Protein AF-A0A368F7Y5-F1 (afdb_monomer)

Solvent-accessible surface area (backbone atoms only — not comparable to full-atom values): 8478 Å² total; per-residue (Å²): 116,70,68,64,54,54,52,52,53,52,53,52,52,52,52,52,51,51,53,52,54,60,66,62,73,67,70,71,76,74,84,73,86,74,86,71,85,78,76,78,81,76,70,94,50,90,36,66,30,80,55,96,95,39,79,41,80,35,43,47,54,40,89,95,42,67,88,46,66,52,78,61,55,68,62,89,49,50,68,59,31,50,78,67,66,59,75,53,78,87,76,68,79,59,77,89,83,48,84,77,73,85,78,83,88,82,84,86,67,55,82,95,39,44,68,62,45,50,51,51,51,57,55,55,66,71,77,111

Mean predicted aligned error: 17.74 Å

Foldseek 3Di:
DVVVVVVVVVVVVVVVVVVVVVVVVPPPDDPDPPPDDDDPPDDPPQQWAADPNDTAGQWDADPVGRVDTDDGDDSVCVVVCVVVVNRDPPPPDDPVPDDDDDDDDDDDDDPVCVVVVVVVVVVVVVVD

Organism: Ancylostoma caninum (NCBI:txid29170)

Sequence (128 aa):
MFTRMSQLMLIICGVLVIFYTFTSNTKIPPPSETALRDEPKGNDDECLCRYNNVSYDFCYHLPQNRSIKGRRFNCRYAPYLESLDLLQSKQLIDLSYQDLPIPAFVTAMSENHFYEGLTLVRYAMRKF

Secondary structure (DSSP, 8-state):
-HHHHHHHHHHHHHHHHHHHHHHHTT------TT--S------S-TTEEEETTEEEE-SPEETTEEEEE-PPPPGGGHHHHHHTT-SSGGG---TTTSPPPPP-------GGGHHHHHHHHHHHHT--

Radius of gyration: 26.78 Å; Cα contacts (8 Å, |Δi|>4): 55; chains: 1; bounding box: 57×44×70 Å

pLDDT: mean 77.31, std 15.38, range [41.25, 96.25]

InterPro domains:
  IPR012444 Protein of unknown function DUF1647 [PF07801] (47-121)

Structure (mmCIF, N/CA/C/O backbone):
data_AF-A0A368F7Y5-F1
#
_entry.id   AF-A0A368F7Y5-F1
#
loop_
_atom_site.group_PDB
_atom_site.id
_atom_site.type_symbol
_atom_site.label_atom_id
_atom_site.label_alt_id
_atom_site.label_comp_id
_atom_site.label_asym_id
_atom_site.label_entity_id
_atom_site.label_seq_id
_atom_site.pdbx_PDB_ins_code
_atom_site.Cartn_x
_atom_site.Cartn_y
_atom_site.Cartn_z
_atom_site.occupancy
_atom_site.B_iso_or_equiv
_atom_site.auth_seq_id
_atom_site.auth_comp_id
_atom_site.auth_asym_id
_atom_site.auth_atom_id
_atom_site.pdbx_PDB_model_num
ATOM 1 N N . MET A 1 1 ? 40.876 -11.607 -52.158 1.00 54.62 1 MET A N 1
ATOM 2 C CA . MET A 1 1 ? 41.085 -10.341 -51.410 1.00 54.62 1 MET A CA 1
ATOM 3 C C . MET A 1 1 ? 39.772 -9.585 -51.175 1.00 54.62 1 MET A C 1
ATOM 5 O O . MET A 1 1 ? 39.542 -9.148 -50.057 1.00 54.62 1 MET A O 1
ATOM 9 N N . PHE A 1 2 ? 38.876 -9.519 -52.169 1.00 56.75 2 PHE A N 1
ATOM 10 C CA . PHE A 1 2 ? 37.584 -8.811 -52.101 1.00 56.75 2 PHE A CA 1
ATOM 11 C C . PHE A 1 2 ? 36.573 -9.379 -51.076 1.00 56.75 2 PHE A C 1
ATOM 13 O O . PHE A 1 2 ? 35.941 -8.637 -50.331 1.00 56.75 2 PHE A O 1
ATOM 20 N N . THR A 1 3 ? 36.480 -10.705 -50.961 1.00 59.81 3 THR A N 1
ATOM 21 C CA . THR A 1 3 ? 35.566 -11.397 -50.029 1.00 59.81 3 THR A CA 1
ATOM 22 C C . THR A 1 3 ? 35.920 -11.185 -48.556 1.00 59.81 3 THR A C 1
ATOM 24 O O . THR A 1 3 ? 35.035 -11.065 -47.715 1.00 59.81 3 THR A O 1
ATOM 27 N N . ARG A 1 4 ? 37.215 -11.061 -48.241 1.00 67.62 4 ARG A N 1
ATOM 28 C CA . ARG A 1 4 ? 37.711 -10.834 -46.874 1.00 67.62 4 ARG A CA 1
ATOM 29 C C . ARG A 1 4 ? 37.422 -9.410 -46.385 1.00 67.62 4 ARG A C 1
ATOM 31 O O . ARG A 1 4 ? 37.139 -9.223 -45.209 1.00 67.62 4 ARG A O 1
ATOM 38 N N . MET A 1 5 ? 37.435 -8.434 -47.296 1.00 67.69 5 MET A N 1
ATOM 39 C CA . MET A 1 5 ? 37.071 -7.042 -47.001 1.00 67.69 5 MET A CA 1
ATOM 40 C C . MET A 1 5 ? 35.557 -6.877 -46.830 1.00 67.69 5 MET A C 1
ATOM 42 O O . MET A 1 5 ? 35.117 -6.198 -45.910 1.00 67.69 5 MET A O 1
ATOM 46 N N . SER A 1 6 ? 34.754 -7.568 -47.646 1.00 73.44 6 SER A N 1
ATOM 47 C CA . SER A 1 6 ? 33.290 -7.569 -47.513 1.00 73.44 6 SER A CA 1
ATOM 48 C C . SER A 1 6 ? 32.821 -8.170 -46.181 1.00 73.44 6 SER A C 1
ATOM 50 O O . SER A 1 6 ? 31.975 -7.578 -45.513 1.00 73.44 6 SER A O 1
ATOM 52 N N . GLN A 1 7 ? 33.417 -9.282 -45.734 1.00 77.69 7 GLN A N 1
ATOM 53 C CA . GLN A 1 7 ? 33.073 -9.862 -44.431 1.00 77.69 7 GLN A CA 1
ATOM 54 C C . GLN A 1 7 ? 33.494 -8.981 -43.252 1.00 77.69 7 GLN A C 1
ATOM 56 O O . GLN A 1 7 ? 32.745 -8.865 -42.284 1.00 77.69 7 GLN A O 1
ATOM 61 N N . LEU A 1 8 ? 34.646 -8.310 -43.347 1.00 82.94 8 LEU A N 1
ATOM 62 C CA . LEU A 1 8 ? 35.095 -7.381 -42.311 1.00 82.94 8 LEU A CA 1
ATOM 63 C C . LEU A 1 8 ? 34.115 -6.205 -42.147 1.00 82.94 8 LEU A C 1
ATOM 65 O O . LEU A 1 8 ? 33.779 -5.835 -41.025 1.00 82.94 8 LEU A O 1
ATOM 69 N N . MET A 1 9 ? 33.592 -5.670 -43.255 1.00 81.75 9 MET A N 1
ATOM 70 C CA . MET A 1 9 ? 32.626 -4.564 -43.234 1.00 81.75 9 MET A CA 1
ATOM 71 C C . MET A 1 9 ? 31.276 -4.964 -42.624 1.00 81.75 9 MET A C 1
ATOM 73 O O . MET A 1 9 ? 30.678 -4.171 -41.896 1.00 81.75 9 MET A O 1
ATOM 77 N N . LEU A 1 10 ? 30.812 -6.195 -42.867 1.00 84.50 10 LEU A N 1
ATOM 78 C CA . LEU A 1 10 ? 29.571 -6.706 -42.274 1.00 84.50 10 LEU A CA 1
ATOM 79 C C . LEU A 1 10 ? 29.691 -6.883 -40.756 1.00 84.50 10 LEU A C 1
ATOM 81 O O . LEU A 1 10 ? 28.773 -6.510 -40.027 1.00 84.50 10 LEU A O 1
ATOM 85 N N . ILE A 1 11 ? 30.832 -7.384 -40.273 1.00 88.12 11 ILE A N 1
ATOM 86 C CA . ILE A 1 11 ? 31.093 -7.527 -38.833 1.00 88.12 11 ILE A CA 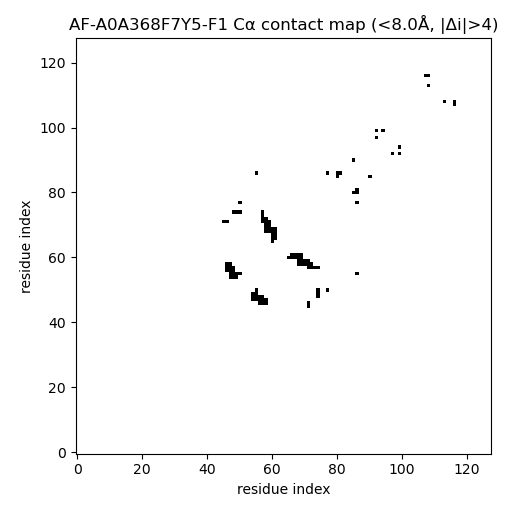1
ATOM 87 C C . ILE A 1 11 ? 31.126 -6.149 -38.163 1.00 88.12 11 ILE A C 1
ATOM 89 O O . ILE A 1 11 ? 30.482 -5.953 -37.134 1.00 88.12 11 ILE A O 1
ATOM 93 N N . ILE A 1 12 ? 31.810 -5.173 -38.769 1.00 91.19 12 ILE A N 1
ATOM 94 C CA . ILE A 1 12 ? 31.883 -3.804 -38.240 1.00 91.19 12 ILE A CA 1
ATOM 95 C C . ILE A 1 12 ? 30.487 -3.165 -38.180 1.00 91.19 12 ILE A C 1
ATOM 97 O O . ILE A 1 12 ? 30.125 -2.603 -37.148 1.00 91.19 12 ILE A O 1
ATOM 101 N N . CYS A 1 13 ? 29.669 -3.300 -39.229 1.00 88.44 13 CYS A N 1
ATOM 102 C CA . CYS A 1 13 ? 28.291 -2.796 -39.214 1.00 88.44 13 CYS A CA 1
ATOM 103 C C . CYS A 1 13 ? 27.442 -3.458 -38.122 1.00 88.44 13 CYS A C 1
ATOM 105 O O . CYS A 1 13 ? 26.725 -2.761 -37.408 1.00 88.44 13 CYS A O 1
ATOM 107 N N . GLY A 1 14 ? 27.545 -4.780 -37.952 1.00 88.00 14 GLY A N 1
ATOM 108 C CA . GLY A 1 14 ? 26.814 -5.504 -36.909 1.00 88.00 14 GLY A CA 1
ATOM 109 C C . GLY A 1 14 ? 27.169 -5.017 -35.503 1.00 88.00 14 GLY A C 1
ATOM 110 O O . GLY A 1 14 ? 26.279 -4.742 -34.700 1.00 88.00 14 GLY A O 1
ATOM 111 N N . VAL A 1 15 ? 28.461 -4.822 -35.227 1.00 91.31 15 VAL A N 1
ATOM 112 C CA . VAL A 1 15 ? 28.940 -4.299 -33.939 1.00 91.31 15 VAL A CA 1
ATOM 113 C C . VAL A 1 15 ? 28.432 -2.873 -33.699 1.00 91.31 15 VAL A C 1
ATOM 115 O O . VAL A 1 15 ? 27.934 -2.583 -32.613 1.00 91.31 15 VAL A O 1
ATOM 118 N N . LEU A 1 16 ? 28.474 -1.997 -34.708 1.00 88.44 16 LEU A N 1
ATOM 119 C CA . LEU A 1 16 ? 27.976 -0.621 -34.590 1.00 88.44 16 LEU A CA 1
ATOM 120 C C . LEU A 1 16 ? 26.469 -0.561 -34.295 1.00 88.44 16 LEU A C 1
ATOM 122 O O . LEU A 1 16 ? 26.045 0.240 -33.464 1.00 88.44 16 LEU A O 1
ATOM 126 N N . VAL A 1 17 ? 25.664 -1.431 -34.913 1.00 86.19 17 VAL A N 1
ATOM 127 C CA . VAL A 1 17 ? 24.218 -1.516 -34.646 1.00 86.19 17 VAL A CA 1
ATOM 128 C C . VAL A 1 17 ? 23.947 -1.997 -33.216 1.00 86.19 17 VAL A C 1
ATOM 130 O O . VAL A 1 17 ? 23.105 -1.425 -32.521 1.00 86.19 17 VAL A O 1
ATOM 133 N N . ILE A 1 18 ? 24.687 -2.997 -32.731 1.00 84.56 18 ILE A N 1
ATOM 134 C CA . ILE A 1 18 ? 24.549 -3.494 -31.352 1.00 84.56 18 ILE A CA 1
ATOM 135 C C . ILE A 1 18 ? 24.915 -2.396 -30.340 1.00 84.56 18 ILE A C 1
ATOM 137 O O . ILE A 1 18 ? 24.151 -2.137 -29.413 1.00 84.56 18 ILE A O 1
ATOM 141 N N . PHE A 1 19 ? 26.021 -1.674 -30.543 1.00 84.19 19 PHE A N 1
ATOM 142 C CA . PHE A 1 19 ? 26.394 -0.557 -29.666 1.00 84.19 19 PHE A CA 1
ATOM 143 C C . PHE A 1 19 ? 25.384 0.601 -29.708 1.00 84.19 19 PHE A C 1
ATOM 145 O O . PHE A 1 19 ? 25.066 1.186 -28.670 1.00 84.19 19 PHE A O 1
ATOM 152 N N . TYR A 1 20 ? 24.832 0.920 -30.881 1.00 82.56 20 TYR A N 1
ATOM 153 C CA . TYR A 1 20 ? 23.820 1.969 -31.023 1.00 82.56 20 TYR A CA 1
ATOM 154 C C . TYR A 1 20 ? 22.507 1.605 -30.317 1.00 82.56 20 TYR A C 1
ATOM 156 O O . TYR A 1 20 ? 21.928 2.427 -29.606 1.00 82.56 20 TYR A O 1
ATOM 164 N N . THR A 1 21 ? 22.049 0.358 -30.446 1.00 76.25 21 THR A N 1
ATOM 165 C CA . THR A 1 21 ? 20.838 -0.124 -29.755 1.00 76.25 21 THR A CA 1
ATOM 166 C C . THR A 1 21 ? 21.036 -0.220 -28.239 1.00 76.25 21 THR A C 1
ATOM 168 O O . THR A 1 21 ? 20.137 0.129 -27.478 1.00 76.25 21 THR A O 1
ATOM 171 N N . PHE A 1 22 ? 22.222 -0.610 -27.769 1.00 73.06 22 PHE A N 1
ATOM 172 C CA . PHE A 1 22 ? 22.523 -0.675 -26.336 1.00 73.06 22 PHE A CA 1
ATOM 173 C C . PHE A 1 22 ? 22.583 0.714 -25.680 1.00 73.06 22 PHE A C 1
ATOM 175 O O . PHE A 1 22 ? 22.074 0.911 -24.580 1.00 73.06 22 PHE A O 1
ATOM 182 N N . THR A 1 23 ? 23.150 1.706 -26.372 1.00 68.50 23 THR A N 1
ATOM 183 C CA . THR A 1 23 ? 23.249 3.089 -25.866 1.00 68.50 23 THR A CA 1
ATOM 184 C C . THR A 1 23 ? 21.946 3.884 -25.987 1.00 68.50 23 THR A C 1
ATOM 186 O O . THR A 1 23 ? 21.741 4.836 -25.236 1.00 68.50 23 THR A O 1
ATOM 189 N N . SER A 1 24 ? 21.047 3.508 -26.901 1.00 64.94 24 SER A N 1
ATOM 190 C CA . SER A 1 24 ? 19.745 4.172 -27.067 1.00 64.94 24 SER A CA 1
ATOM 191 C C . SER A 1 24 ? 18.670 3.671 -26.096 1.00 64.94 24 SER A C 1
ATOM 193 O O . SER A 1 24 ? 17.792 4.451 -25.733 1.00 64.94 24 SER A O 1
ATOM 195 N N . ASN A 1 25 ? 18.762 2.430 -25.604 1.00 61.44 25 ASN A N 1
ATOM 196 C CA . ASN A 1 25 ? 17.777 1.849 -24.678 1.00 61.44 25 ASN A CA 1
ATOM 197 C C . ASN A 1 25 ? 17.944 2.260 -23.200 1.00 61.44 25 ASN A C 1
ATOM 199 O O . ASN A 1 25 ? 17.110 1.897 -22.375 1.00 61.44 25 ASN A O 1
ATOM 203 N N . THR A 1 26 ? 18.976 3.029 -22.835 1.00 54.41 26 THR A N 1
ATOM 204 C CA . THR A 1 26 ? 19.217 3.444 -21.435 1.00 54.41 26 THR A CA 1
ATOM 205 C C . THR A 1 26 ? 18.769 4.868 -21.106 1.00 54.41 26 THR A C 1
ATOM 207 O O . THR A 1 26 ? 18.933 5.317 -19.973 1.00 54.41 26 THR A O 1
ATOM 210 N N . LYS A 1 27 ? 18.139 5.592 -22.040 1.00 56.62 27 LYS A N 1
ATOM 211 C CA . LYS A 1 27 ? 17.528 6.895 -21.740 1.00 56.62 27 LYS A CA 1
ATOM 212 C C . LYS A 1 27 ? 16.110 6.719 -21.202 1.00 56.62 27 LYS A C 1
ATOM 214 O O . LYS A 1 27 ? 15.142 7.078 -21.862 1.00 56.62 27 LYS A O 1
ATOM 219 N N . ILE A 1 28 ? 15.994 6.201 -19.982 1.00 58.06 28 ILE A N 1
ATOM 220 C CA . ILE A 1 28 ? 14.818 6.495 -19.158 1.00 58.06 28 ILE A CA 1
ATOM 221 C C . ILE A 1 28 ? 14.987 7.964 -18.748 1.00 58.06 28 ILE A C 1
ATOM 223 O O . ILE A 1 28 ? 15.955 8.271 -18.047 1.00 58.06 28 ILE A O 1
ATOM 227 N N . PRO A 1 29 ? 14.151 8.902 -19.230 1.00 57.59 29 PRO A N 1
ATOM 228 C CA . PRO A 1 29 ? 14.240 10.276 -18.769 1.00 57.59 29 PRO A CA 1
ATOM 229 C C . PRO A 1 29 ? 14.056 10.281 -17.244 1.00 57.59 29 PRO A C 1
ATOM 231 O O . PRO A 1 29 ? 13.174 9.575 -16.745 1.00 57.59 29 PRO A O 1
ATOM 234 N N . PRO A 1 30 ? 14.878 11.031 -16.487 1.00 56.25 30 PRO A N 1
ATOM 235 C CA . PRO A 1 30 ? 14.637 11.195 -15.062 1.00 56.25 30 PRO A CA 1
ATOM 236 C C . PRO A 1 30 ? 13.202 11.707 -14.870 1.00 56.25 30 PRO A C 1
ATOM 238 O O . PRO A 1 30 ? 12.740 12.508 -15.695 1.00 56.25 30 PRO A O 1
ATOM 241 N N . PRO A 1 31 ? 12.471 11.262 -13.830 1.00 51.31 31 PRO A N 1
ATOM 242 C CA . PRO A 1 31 ? 11.182 11.853 -13.515 1.00 51.31 31 PRO A CA 1
ATOM 243 C C . PRO A 1 31 ? 11.392 13.359 -13.356 1.00 51.31 31 PRO A C 1
ATOM 245 O O . PRO A 1 31 ? 12.137 13.815 -12.494 1.00 51.31 31 PRO A O 1
ATOM 248 N N . SER A 1 32 ? 10.797 14.117 -14.274 1.00 41.59 32 SER A N 1
ATOM 249 C CA . SER A 1 32 ? 10.874 15.570 -14.309 1.00 41.59 32 SER A CA 1
ATOM 250 C C . SER A 1 32 ? 10.339 16.125 -12.984 1.00 41.59 32 SER A C 1
ATOM 252 O O . SER A 1 32 ? 9.166 15.973 -12.648 1.00 41.59 32 SER A O 1
ATOM 254 N N . GLU A 1 33 ? 11.225 16.776 -12.232 1.00 51.91 33 GLU A N 1
ATOM 255 C CA . GLU A 1 33 ? 10.962 17.456 -10.955 1.00 51.91 33 GLU A CA 1
ATOM 256 C C . GLU A 1 33 ? 10.173 18.774 -11.112 1.00 51.91 33 GLU A C 1
ATOM 258 O O . GLU A 1 33 ? 10.102 19.585 -10.194 1.00 51.91 33 GLU A O 1
ATOM 263 N N . THR A 1 34 ? 9.538 19.005 -12.264 1.00 41.25 34 THR A N 1
ATOM 264 C CA . THR A 1 34 ? 8.783 20.235 -12.564 1.00 41.25 34 THR A CA 1
ATOM 265 C C . THR A 1 34 ? 7.265 20.054 -12.592 1.00 41.25 34 THR A C 1
ATOM 267 O O . THR A 1 34 ? 6.550 20.926 -13.073 1.00 41.25 34 THR A O 1
ATOM 270 N N . ALA A 1 35 ? 6.736 18.996 -11.973 1.00 42.59 35 ALA A N 1
ATOM 271 C CA . ALA A 1 35 ? 5.326 18.936 -11.572 1.00 42.59 35 ALA A CA 1
ATOM 272 C C . ALA A 1 35 ? 5.136 19.491 -10.145 1.00 42.59 35 ALA A C 1
ATOM 274 O O . ALA A 1 35 ? 4.616 18.812 -9.259 1.00 42.59 35 ALA A O 1
ATOM 275 N N . LEU A 1 36 ? 5.601 20.721 -9.910 1.00 57.06 36 LEU A N 1
ATOM 276 C CA . LEU A 1 36 ? 5.265 21.513 -8.730 1.00 57.06 36 LEU A CA 1
ATOM 277 C C . LEU A 1 36 ? 4.410 22.698 -9.190 1.00 57.06 36 LEU A C 1
ATOM 279 O O . LEU A 1 36 ? 4.835 23.477 -10.037 1.00 57.06 36 LEU A O 1
ATOM 283 N N . ARG A 1 37 ? 3.233 22.808 -8.560 1.00 52.88 37 ARG A N 1
ATOM 284 C CA . ARG A 1 37 ? 2.110 23.735 -8.797 1.00 52.88 37 ARG A CA 1
ATOM 285 C C . ARG A 1 37 ? 1.184 23.378 -9.960 1.00 52.88 37 ARG A C 1
ATOM 287 O O . ARG A 1 37 ? 1.054 24.113 -10.924 1.00 52.88 37 ARG A O 1
ATOM 294 N N . ASP A 1 38 ? 0.433 22.307 -9.754 1.00 47.03 38 ASP A N 1
ATOM 295 C CA . ASP A 1 38 ? -0.974 22.536 -9.422 1.00 47.03 38 ASP A CA 1
ATOM 296 C C . ASP A 1 38 ? -1.375 21.515 -8.355 1.00 47.03 38 ASP A C 1
ATOM 298 O O . ASP A 1 38 ? -1.550 20.326 -8.617 1.00 47.03 38 ASP A O 1
ATOM 302 N N . GLU A 1 39 ? -1.415 21.975 -7.104 1.00 50.69 39 GLU A N 1
ATOM 303 C CA . GLU A 1 39 ? -2.149 21.263 -6.062 1.00 50.69 39 GLU A CA 1
ATOM 304 C C . GLU A 1 39 ? -3.622 21.299 -6.480 1.00 50.69 39 GLU A C 1
ATOM 306 O O . GLU A 1 39 ? -4.162 22.394 -6.670 1.00 50.69 39 GLU A O 1
ATOM 311 N N . PRO A 1 40 ? -4.293 20.149 -6.659 1.00 46.47 40 PRO A N 1
ATOM 312 C CA . PRO A 1 40 ? -5.720 20.155 -6.904 1.00 46.47 40 PRO A CA 1
ATOM 313 C C . PRO A 1 40 ? -6.369 20.777 -5.672 1.00 46.47 40 PRO A C 1
ATOM 315 O O . PRO A 1 40 ? -6.299 20.222 -4.577 1.00 46.47 40 PRO A O 1
ATOM 318 N N . LYS A 1 41 ? -6.949 21.964 -5.855 1.00 47.12 41 LYS A N 1
ATOM 319 C CA . LYS A 1 41 ? -7.629 22.730 -4.814 1.00 47.12 41 LYS A CA 1
ATOM 320 C C . LYS A 1 41 ? -8.750 21.860 -4.239 1.00 47.12 41 LYS A C 1
ATOM 322 O O . LYS A 1 41 ? -9.809 21.716 -4.847 1.00 47.12 41 LYS A O 1
ATOM 327 N N . GLY A 1 42 ? -8.456 21.212 -3.114 1.00 45.72 42 GLY A N 1
ATOM 328 C CA . GLY A 1 42 ? -9.371 20.335 -2.403 1.00 45.72 42 GLY A CA 1
ATOM 329 C C . GLY A 1 42 ? -10.528 21.160 -1.865 1.00 45.72 42 GLY A C 1
ATOM 330 O O . GLY A 1 42 ? -10.336 22.012 -1.007 1.00 45.72 42 GLY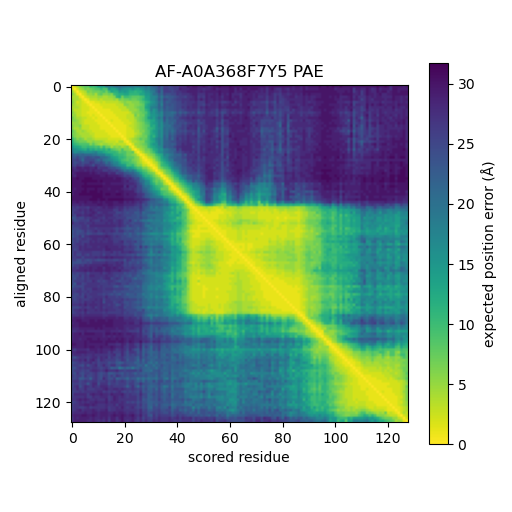 A O 1
ATOM 331 N N . ASN A 1 43 ? -11.709 20.936 -2.425 1.00 50.38 43 ASN A N 1
ATOM 332 C CA . ASN A 1 43 ? -12.967 21.466 -1.926 1.00 50.38 43 ASN A CA 1
ATOM 333 C C . ASN A 1 43 ? -13.310 20.735 -0.618 1.00 50.38 43 ASN A C 1
ATOM 335 O O . ASN A 1 43 ? -13.421 19.516 -0.686 1.00 50.38 43 ASN A O 1
ATOM 339 N N . ASP A 1 44 ? -13.396 21.470 0.497 1.00 48.72 44 ASP A N 1
ATOM 340 C CA . ASP A 1 44 ? -13.929 21.269 1.871 1.00 48.72 44 ASP A CA 1
ATOM 341 C C . ASP A 1 44 ? -14.215 19.877 2.493 1.00 48.72 44 ASP A C 1
ATOM 343 O O . ASP A 1 44 ? -14.533 19.803 3.677 1.00 48.72 44 ASP A O 1
ATOM 347 N N . ASP A 1 45 ? -13.977 18.766 1.805 1.00 57.75 45 ASP A N 1
ATOM 348 C CA . ASP A 1 45 ? -13.888 17.422 2.362 1.00 57.75 45 ASP A CA 1
ATOM 349 C C . ASP A 1 45 ? -12.435 16.942 2.246 1.00 57.75 45 ASP A C 1
ATOM 351 O O . ASP A 1 45 ? -12.021 16.290 1.281 1.00 57.75 45 ASP A O 1
ATOM 355 N N . GLU A 1 46 ? -11.634 17.279 3.258 1.00 75.69 46 GLU A N 1
ATOM 356 C CA . GLU A 1 46 ? -10.175 17.083 3.322 1.00 75.69 46 GLU A CA 1
ATOM 357 C C . GLU A 1 46 ? -9.707 15.638 3.047 1.00 75.69 46 GLU A C 1
ATOM 359 O O . GLU A 1 46 ? -8.537 15.415 2.756 1.00 75.69 46 GLU A O 1
ATOM 364 N N . CYS A 1 47 ? -10.600 14.648 3.057 1.00 84.38 47 CYS A N 1
ATOM 365 C CA . CYS A 1 47 ? -10.271 13.234 2.871 1.00 84.38 47 CYS A CA 1
ATOM 366 C C . CYS A 1 47 ? -10.737 12.631 1.541 1.00 84.38 47 CYS A C 1
ATOM 368 O O . CYS A 1 47 ? -10.252 11.567 1.157 1.00 84.38 47 CYS A O 1
ATOM 370 N N . LEU A 1 48 ? -11.642 13.291 0.813 1.00 89.25 48 LEU A N 1
ATOM 371 C CA . LEU A 1 48 ? -12.246 12.700 -0.378 1.00 89.25 48 LEU A CA 1
ATOM 372 C C . LEU A 1 48 ? -11.313 12.802 -1.590 1.00 89.25 48 LEU A C 1
ATOM 374 O O . LEU A 1 48 ? -10.838 13.879 -1.968 1.00 89.25 48 LEU A O 1
ATOM 378 N N . CYS A 1 49 ? -11.062 11.661 -2.223 1.00 90.06 49 CYS A N 1
ATOM 379 C CA . CYS A 1 49 ? -10.409 11.533 -3.520 1.00 90.06 49 CYS A CA 1
ATOM 380 C C . CYS A 1 49 ? -11.413 10.967 -4.524 1.00 90.06 49 CYS A C 1
ATOM 382 O O . CYS A 1 49 ? -11.972 9.897 -4.300 1.00 90.06 49 CYS A O 1
ATOM 384 N N . ARG A 1 50 ? -11.647 11.669 -5.637 1.00 92.12 50 ARG A N 1
ATOM 385 C CA . ARG A 1 50 ? -12.553 11.200 -6.692 1.00 92.12 50 ARG A CA 1
ATOM 386 C C . ARG A 1 50 ? -11.747 10.617 -7.848 1.00 92.12 50 ARG A C 1
ATOM 388 O O . ARG A 1 50 ? -11.000 11.343 -8.497 1.00 92.12 50 ARG A O 1
ATOM 395 N N . TYR A 1 51 ? -11.915 9.325 -8.107 1.00 92.12 51 TYR A N 1
ATOM 396 C CA . TYR A 1 51 ? -11.200 8.575 -9.139 1.00 92.12 51 TYR A CA 1
ATOM 397 C C . TYR A 1 51 ? -12.159 7.605 -9.841 1.00 92.12 51 TYR A C 1
ATOM 399 O O . TYR A 1 51 ? -12.936 6.926 -9.177 1.00 92.12 51 TYR A O 1
ATOM 407 N N . ASN A 1 52 ? -12.157 7.572 -11.179 1.00 93.12 52 ASN A N 1
ATOM 408 C CA . ASN A 1 52 ? -13.073 6.751 -11.992 1.00 93.12 52 ASN A CA 1
ATOM 409 C C . ASN A 1 52 ? -14.563 6.894 -11.598 1.00 93.12 52 ASN A C 1
ATOM 411 O O . ASN A 1 52 ? -15.298 5.915 -11.534 1.00 93.12 52 ASN A O 1
ATOM 415 N N . ASN A 1 53 ? -15.012 8.125 -11.315 1.00 91.44 53 ASN A N 1
ATOM 416 C CA . ASN A 1 53 ? -16.363 8.446 -10.816 1.00 91.44 53 ASN A CA 1
ATOM 417 C C . ASN A 1 53 ? -16.743 7.813 -9.462 1.00 91.44 53 ASN A C 1
ATOM 419 O O . ASN A 1 53 ? -17.901 7.894 -9.056 1.00 91.44 53 ASN A O 1
ATOM 423 N N . VAL A 1 54 ? -15.777 7.257 -8.731 1.00 91.00 54 VAL A N 1
ATOM 424 C CA . VAL A 1 54 ? -15.941 6.747 -7.368 1.00 91.00 54 VAL A CA 1
ATOM 425 C C . VAL A 1 54 ? -15.219 7.678 -6.396 1.00 91.00 54 VAL A C 1
ATOM 427 O O . VAL A 1 54 ? -14.145 8.204 -6.696 1.00 91.00 54 VAL A O 1
ATOM 430 N N . SER A 1 55 ? -15.827 7.915 -5.236 1.00 89.94 55 SER A N 1
ATOM 431 C CA . SER A 1 55 ? -15.218 8.682 -4.150 1.00 89.94 55 SER A CA 1
ATOM 432 C C . SER A 1 55 ? -14.603 7.731 -3.130 1.00 89.94 55 SER A C 1
ATOM 434 O O . SER A 1 55 ? -15.288 6.852 -2.612 1.00 89.94 55 SER A O 1
ATOM 436 N N . TYR A 1 56 ? -13.325 7.935 -2.834 1.00 89.56 56 TYR A N 1
ATOM 437 C CA . TYR A 1 56 ? -12.551 7.167 -1.870 1.00 89.56 56 TYR A CA 1
ATOM 438 C C . TYR A 1 56 ? -12.131 8.051 -0.702 1.00 89.56 56 TYR A C 1
ATOM 440 O O . TYR A 1 56 ? -11.771 9.217 -0.889 1.00 89.56 56 TYR A O 1
ATOM 448 N N . 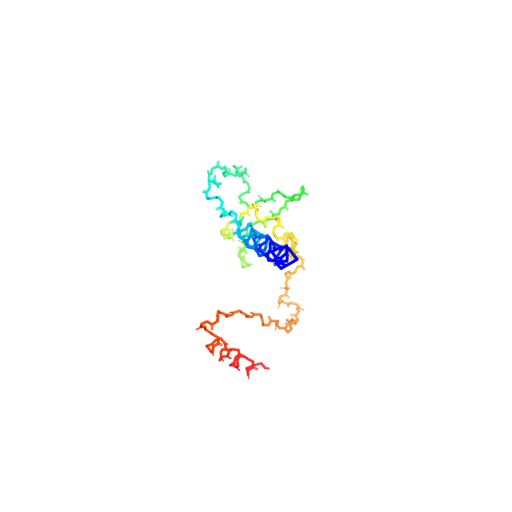ASP A 1 57 ? -12.138 7.471 0.493 1.00 89.12 57 ASP A N 1
ATOM 449 C CA . ASP A 1 57 ? -11.574 8.090 1.683 1.00 89.12 57 ASP A CA 1
ATOM 450 C C . ASP A 1 57 ? -10.067 7.822 1.733 1.00 89.12 57 ASP A C 1
ATOM 452 O O . ASP A 1 57 ? -9.622 6.685 1.877 1.00 89.12 57 ASP A O 1
ATOM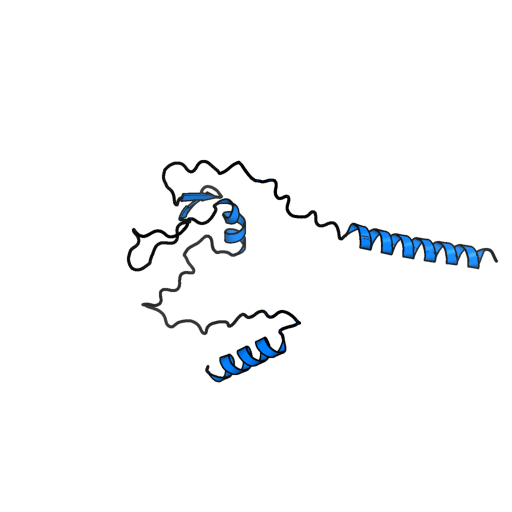 456 N N . PHE A 1 58 ? -9.275 8.871 1.531 1.00 90.88 58 PHE A N 1
ATOM 457 C CA . PHE A 1 58 ? -7.814 8.808 1.497 1.00 90.88 58 PHE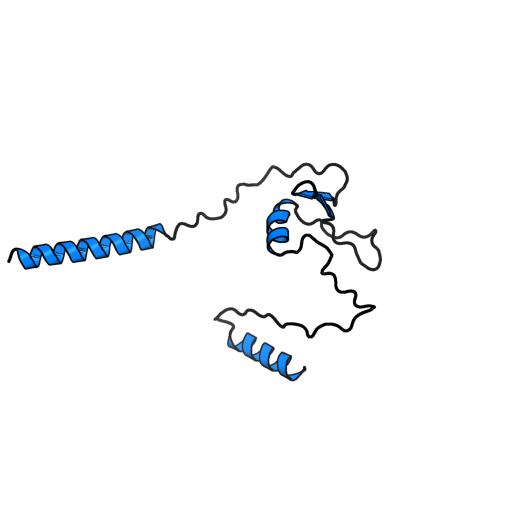 A CA 1
ATOM 458 C C . PHE A 1 58 ? -7.183 9.264 2.822 1.00 90.88 58 PHE A C 1
ATOM 460 O O . PHE A 1 58 ? -5.965 9.453 2.897 1.00 90.88 58 PHE A O 1
ATOM 467 N N . CYS A 1 59 ? -7.979 9.448 3.876 1.00 88.94 59 CYS A N 1
ATOM 468 C CA . CYS A 1 59 ? -7.473 9.673 5.220 1.00 88.94 59 CYS A CA 1
ATOM 469 C C . CYS A 1 59 ? -7.283 8.350 5.963 1.00 88.94 59 CYS A C 1
ATOM 471 O O . CYS A 1 59 ? -8.125 7.457 5.942 1.00 88.94 59 CYS A O 1
ATOM 473 N N . TYR A 1 60 ? -6.176 8.241 6.696 1.00 86.00 60 TYR A N 1
ATOM 474 C CA . TYR A 1 60 ? -6.061 7.212 7.721 1.00 86.00 60 TYR A CA 1
ATOM 475 C C . TYR A 1 60 ? -6.883 7.632 8.943 1.00 86.00 60 TYR A C 1
ATOM 477 O O . TYR A 1 60 ? -6.620 8.686 9.521 1.00 86.00 60 TYR A O 1
ATOM 485 N N . HIS A 1 61 ? -7.846 6.813 9.355 1.00 87.38 61 HIS A N 1
ATOM 486 C CA . HIS A 1 61 ? -8.626 7.033 10.572 1.00 87.38 61 HIS A CA 1
ATOM 487 C C . HIS A 1 61 ? -8.076 6.177 11.705 1.00 87.38 61 HIS A C 1
ATOM 489 O O . HIS A 1 61 ? -7.892 4.971 11.536 1.00 87.38 61 HIS A O 1
ATOM 495 N N . LEU A 1 62 ? -7.844 6.778 12.875 1.00 83.12 62 LEU A N 1
ATOM 496 C CA . LEU A 1 62 ? -7.403 6.013 14.036 1.00 83.12 62 LEU A CA 1
ATOM 497 C C . LEU A 1 62 ? -8.504 5.003 14.430 1.00 83.12 62 LEU A C 1
ATOM 499 O O . LEU A 1 62 ? -9.630 5.427 14.703 1.00 83.12 62 LEU A O 1
ATOM 503 N N . PRO A 1 63 ? -8.218 3.689 14.516 1.00 82.75 63 PRO A N 1
ATOM 504 C CA . PRO A 1 63 ? -9.252 2.683 14.770 1.00 82.75 63 PRO A CA 1
ATOM 505 C C . PRO A 1 63 ? -10.032 2.904 16.071 1.00 82.75 63 PRO A C 1
ATOM 507 O O . PRO A 1 63 ? -11.244 2.706 16.097 1.00 82.75 63 PRO A O 1
ATOM 510 N N . GLN A 1 64 ? -9.360 3.360 17.137 1.00 86.94 64 GLN A N 1
ATOM 511 C CA . GLN A 1 64 ? -9.998 3.632 18.432 1.00 86.94 64 GLN A CA 1
ATOM 512 C C . GLN A 1 64 ? -10.845 4.911 18.422 1.00 86.94 64 GLN A C 1
ATOM 514 O O . GLN A 1 64 ? -11.731 5.070 19.257 1.00 86.94 64 GLN A O 1
ATOM 519 N N . ASN A 1 65 ? -10.564 5.841 17.507 1.00 87.06 65 ASN A N 1
ATOM 520 C CA . ASN A 1 65 ? -11.281 7.103 17.402 1.00 87.06 65 ASN A CA 1
ATOM 521 C C . ASN A 1 65 ? -11.243 7.623 15.962 1.00 87.06 65 ASN A C 1
ATOM 523 O O . ASN A 1 65 ? -10.307 8.315 15.558 1.00 87.06 65 ASN A O 1
ATOM 527 N N . ARG A 1 66 ? -12.304 7.333 15.203 1.00 84.88 66 ARG A N 1
ATOM 528 C CA . ARG A 1 66 ? -12.397 7.689 13.779 1.00 84.88 66 ARG A CA 1
ATOM 529 C C . ARG A 1 66 ? -12.395 9.194 13.509 1.00 84.88 66 ARG A C 1
ATOM 531 O O . ARG A 1 66 ? -12.133 9.594 12.379 1.00 84.88 66 ARG A O 1
ATOM 538 N N . SER A 1 67 ? -12.654 10.031 14.512 1.00 88.56 67 SER A N 1
ATO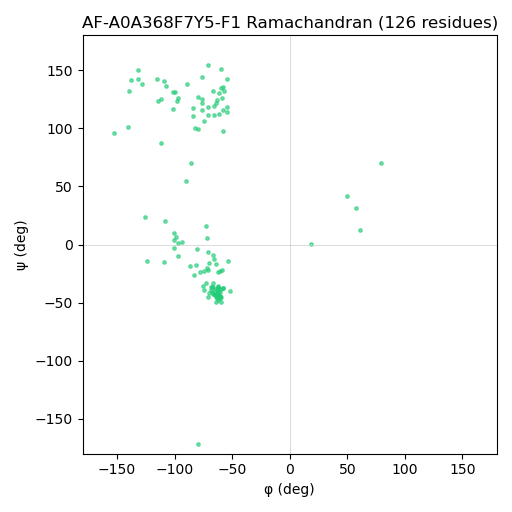M 539 C CA . SER A 1 67 ? -12.555 11.487 14.368 1.00 88.56 67 SER A CA 1
ATOM 540 C C . SER A 1 67 ? -11.103 11.959 14.246 1.00 88.56 67 SER A C 1
ATOM 542 O O . SER A 1 67 ? -10.858 13.037 13.710 1.00 88.56 67 SER A O 1
ATOM 544 N N . ILE A 1 68 ? -10.137 11.160 14.716 1.00 88.31 68 ILE A N 1
ATOM 545 C CA . ILE A 1 68 ? -8.709 11.445 14.578 1.00 88.31 68 ILE A CA 1
ATOM 546 C C . ILE A 1 68 ? -8.243 10.952 13.209 1.00 88.31 68 ILE A C 1
ATOM 548 O O . ILE A 1 68 ? -8.279 9.755 12.911 1.00 88.31 68 ILE A O 1
ATOM 552 N N . LYS A 1 69 ? -7.784 11.902 12.396 1.00 88.50 69 LYS A N 1
ATOM 553 C CA . LYS A 1 69 ? -7.310 11.681 11.032 1.00 88.50 69 LYS A CA 1
ATOM 554 C C . LYS A 1 69 ? -5.792 11.824 10.980 1.00 88.50 69 LYS A C 1
ATOM 556 O O . LYS A 1 69 ? -5.222 12.736 11.577 1.00 88.50 69 LYS A O 1
ATOM 561 N N . GLY A 1 70 ? -5.141 10.909 10.277 1.00 84.31 70 GLY A N 1
ATOM 562 C CA . GLY A 1 70 ? -3.733 11.005 9.919 1.00 84.31 70 GLY A CA 1
ATOM 563 C C . GLY A 1 70 ? -3.512 11.920 8.715 1.00 84.31 70 GLY A C 1
ATOM 564 O O . GLY A 1 70 ? -4.428 12.569 8.211 1.00 84.31 70 GLY A O 1
ATOM 565 N N . ARG A 1 71 ? -2.274 11.937 8.215 1.00 85.50 71 ARG A N 1
ATOM 566 C CA . ARG A 1 71 ? -1.943 12.655 6.980 1.00 85.50 71 ARG A CA 1
ATOM 567 C C . ARG A 1 71 ? -2.746 12.076 5.809 1.00 85.50 71 ARG A C 1
ATOM 569 O O . ARG A 1 71 ? -2.723 10.867 5.589 1.00 85.50 71 ARG A O 1
ATOM 576 N N . ARG A 1 72 ? -3.395 12.952 5.038 1.00 87.31 72 ARG A N 1
ATOM 577 C CA . ARG A 1 72 ? -4.111 12.600 3.805 1.00 87.31 72 ARG A CA 1
ATOM 578 C C . ARG A 1 72 ? -3.162 11.958 2.783 1.00 87.31 72 ARG A C 1
ATOM 580 O O . ARG A 1 72 ? -2.077 12.482 2.519 1.00 87.31 72 ARG A O 1
ATOM 587 N N . PHE A 1 73 ? -3.589 10.860 2.163 1.00 88.00 73 PHE A N 1
ATOM 588 C CA . PHE A 1 73 ? -2.902 10.264 1.021 1.00 88.00 73 PHE A CA 1
ATOM 589 C C . PHE A 1 73 ? -3.163 11.073 -0.260 1.00 88.00 73 PHE A C 1
ATOM 591 O O . PHE A 1 73 ? -4.246 11.628 -0.471 1.00 88.00 73 PHE A O 1
ATOM 598 N N . ASN A 1 74 ? -2.164 11.177 -1.137 1.00 90.94 74 ASN A N 1
ATOM 599 C CA . ASN A 1 74 ? -2.303 11.993 -2.341 1.00 90.94 74 ASN A CA 1
ATOM 600 C C . ASN A 1 74 ? -3.161 11.269 -3.396 1.00 90.94 74 ASN A C 1
ATOM 602 O O . ASN A 1 74 ? -2.840 10.158 -3.818 1.00 90.94 74 ASN A O 1
ATOM 606 N N . CYS A 1 75 ? -4.221 11.936 -3.865 1.00 91.00 75 CYS A N 1
ATOM 607 C CA . CYS A 1 75 ? -5.169 11.399 -4.847 1.00 91.00 75 CYS A CA 1
ATOM 608 C C . CYS A 1 75 ? -4.507 11.035 -6.192 1.00 91.00 75 CYS A C 1
ATOM 610 O O . CYS A 1 75 ? -4.988 10.150 -6.896 1.00 91.00 75 CYS A O 1
ATOM 612 N N . ARG A 1 76 ? -3.345 11.627 -6.520 1.00 93.44 76 ARG A N 1
ATOM 613 C CA . ARG A 1 76 ? -2.564 11.289 -7.726 1.00 93.44 76 ARG A CA 1
ATOM 614 C C . ARG A 1 76 ? -2.139 9.821 -7.799 1.00 93.44 76 ARG A C 1
ATOM 616 O O . ARG A 1 76 ? -1.796 9.348 -8.877 1.00 93.44 76 ARG A O 1
ATOM 623 N N . TYR A 1 77 ? -2.100 9.127 -6.661 1.00 93.56 77 TYR A N 1
ATOM 624 C CA . TYR A 1 77 ? -1.659 7.738 -6.581 1.00 93.56 77 TYR A CA 1
ATOM 625 C C . TYR A 1 77 ? -2.809 6.725 -6.681 1.00 93.56 77 TYR A C 1
ATOM 627 O O . TYR A 1 77 ? -2.550 5.525 -6.635 1.00 93.56 77 TYR A O 1
ATOM 635 N N . ALA A 1 78 ? -4.056 7.174 -6.871 1.00 93.12 78 ALA A N 1
ATOM 636 C CA . ALA A 1 78 ? -5.207 6.289 -7.053 1.00 93.12 78 ALA A CA 1
ATOM 637 C C . ALA A 1 78 ? -5.021 5.219 -8.159 1.00 93.12 78 ALA A C 1
ATOM 639 O O . ALA A 1 78 ? -5.359 4.070 -7.888 1.00 93.12 78 ALA A O 1
ATOM 640 N N . PRO A 1 79 ? -4.401 5.504 -9.328 1.00 94.19 79 PRO A N 1
ATOM 641 C CA . PRO A 1 79 ? -4.149 4.473 -10.343 1.00 94.19 79 PRO A CA 1
ATOM 642 C C . PRO A 1 79 ? -3.224 3.346 -9.864 1.00 94.19 79 PRO A C 1
ATOM 644 O O . PRO A 1 79 ? -3.409 2.185 -10.215 1.00 94.19 79 PRO A O 1
ATOM 647 N N . TYR A 1 80 ? -2.229 3.672 -9.031 1.00 93.81 80 TYR A N 1
ATOM 648 C CA . TYR A 1 80 ? -1.333 2.661 -8.467 1.00 93.81 80 TYR A CA 1
ATOM 649 C C . TYR A 1 80 ? -2.068 1.799 -7.444 1.00 93.81 80 TYR A C 1
ATOM 651 O O . TYR A 1 80 ? -1.921 0.581 -7.454 1.00 93.81 80 TYR A O 1
ATOM 659 N N . LEU A 1 81 ? -2.902 2.414 -6.602 1.00 91.62 81 LEU A N 1
ATOM 660 C CA . LEU A 1 81 ? -3.737 1.666 -5.666 1.00 91.62 81 LEU A CA 1
ATOM 661 C C . LEU A 1 81 ? -4.727 0.750 -6.398 1.00 91.62 81 LEU A C 1
ATOM 663 O O . LEU A 1 81 ? -4.940 -0.367 -5.944 1.00 91.62 81 LEU A O 1
ATOM 667 N N . GLU A 1 82 ? -5.282 1.172 -7.539 1.00 92.12 82 GLU A N 1
ATOM 668 C CA . GLU A 1 82 ? -6.128 0.317 -8.384 1.00 92.12 82 GLU A CA 1
ATOM 669 C C . GLU A 1 82 ? -5.349 -0.892 -8.912 1.00 92.12 82 GLU A C 1
ATOM 671 O O . GLU A 1 82 ? -5.807 -2.022 -8.774 1.00 92.12 82 GLU A O 1
ATOM 676 N N . SER A 1 83 ? -4.139 -0.677 -9.443 1.00 92.62 83 SER A N 1
ATOM 677 C CA . SER A 1 83 ? -3.295 -1.760 -9.977 1.00 92.62 83 SER A CA 1
ATOM 678 C C . SER A 1 83 ? -2.886 -2.808 -8.937 1.00 92.62 83 SER A C 1
ATOM 680 O O . SER A 1 83 ? -2.568 -3.940 -9.293 1.00 92.62 83 SER A O 1
ATOM 682 N N . LEU A 1 84 ? -2.896 -2.426 -7.659 1.00 89.50 84 LEU A N 1
ATOM 683 C CA . LEU A 1 84 ? -2.576 -3.287 -6.524 1.00 89.50 84 LEU A CA 1
ATOM 684 C C . LEU A 1 84 ? -3.829 -3.870 -5.850 1.00 89.50 84 LEU A C 1
ATOM 686 O O . LEU A 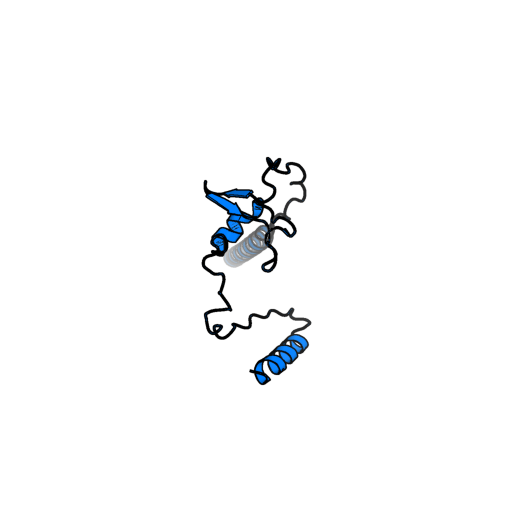1 84 ? -3.694 -4.563 -4.848 1.00 89.50 84 LEU A O 1
ATOM 690 N N . ASP A 1 85 ? -5.027 -3.575 -6.366 1.00 87.81 85 ASP A N 1
ATOM 691 C CA . ASP A 1 85 ? -6.320 -3.931 -5.761 1.00 87.81 85 ASP A CA 1
ATOM 692 C C . ASP A 1 85 ? -6.512 -3.374 -4.329 1.00 87.81 85 ASP A C 1
ATOM 694 O O . ASP A 1 85 ? -7.198 -3.951 -3.491 1.00 87.81 85 ASP A O 1
ATOM 698 N N . LEU A 1 86 ? -5.917 -2.208 -4.043 1.00 86.94 86 LEU A N 1
ATOM 699 C CA . LEU A 1 86 ? -5.919 -1.549 -2.727 1.00 86.94 86 LEU A CA 1
ATOM 700 C C . LEU A 1 86 ? -6.937 -0.404 -2.596 1.00 86.94 86 LEU A C 1
ATOM 702 O O . LEU A 1 86 ? -7.055 0.194 -1.528 1.00 86.94 86 LEU A O 1
ATOM 706 N N . LEU A 1 87 ? -7.671 -0.060 -3.660 1.00 87.19 87 LEU A N 1
ATOM 707 C CA . LEU A 1 87 ? -8.724 0.967 -3.591 1.00 87.19 87 LEU A CA 1
ATOM 708 C C . LEU A 1 87 ? -9.971 0.500 -2.823 1.00 87.19 87 LEU A C 1
ATOM 710 O O . LEU A 1 87 ? -10.761 1.327 -2.368 1.00 87.19 87 LEU A O 1
ATOM 714 N N . GLN A 1 88 ? -10.171 -0.811 -2.680 1.00 75.44 88 GLN A N 1
ATOM 715 C CA . GLN A 1 88 ?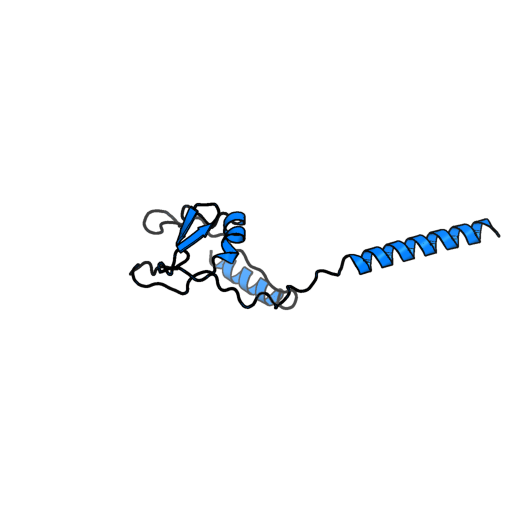 -11.315 -1.379 -1.971 1.00 75.44 88 GLN A CA 1
ATOM 716 C C . GLN A 1 88 ? -10.904 -1.827 -0.568 1.00 75.44 88 GLN A C 1
ATOM 718 O O . GLN A 1 88 ? -9.970 -2.600 -0.393 1.00 75.44 88 GLN A O 1
ATOM 723 N N . SER A 1 89 ? -11.677 -1.445 0.450 1.00 66.75 89 SER A N 1
ATOM 724 C CA . SER A 1 89 ? -11.439 -1.865 1.841 1.00 66.75 89 SER A CA 1
ATOM 725 C C . SER A 1 89 ? -11.770 -3.340 2.120 1.00 66.75 89 SER A C 1
ATOM 727 O O . SER A 1 89 ? -11.754 -3.762 3.273 1.00 66.75 89 SER A O 1
ATOM 729 N N . LYS A 1 90 ? -12.114 -4.132 1.094 1.00 62.28 90 LYS A N 1
ATOM 730 C CA . LYS A 1 90 ? -12.555 -5.530 1.240 1.00 62.28 90 LYS A CA 1
ATOM 731 C C . LYS A 1 90 ? -11.459 -6.465 1.765 1.00 62.28 90 LYS A C 1
ATOM 733 O O . LYS A 1 90 ? -11.769 -7.582 2.155 1.00 62.28 90 LYS A O 1
ATOM 738 N N . GLN A 1 91 ? -10.207 -6.010 1.788 1.00 57.31 91 GLN A N 1
ATOM 739 C CA . GLN A 1 91 ? -9.053 -6.766 2.283 1.00 57.31 91 GLN A CA 1
ATOM 740 C C . GLN A 1 91 ? -8.652 -6.413 3.723 1.00 57.31 91 GLN A C 1
ATOM 742 O O . GLN A 1 91 ? -7.625 -6.890 4.205 1.00 57.31 91 GLN A O 1
ATOM 747 N N . LEU A 1 92 ? -9.431 -5.591 4.437 1.00 63.75 92 LEU A N 1
ATOM 748 C CA . LEU A 1 92 ? -9.141 -5.327 5.842 1.00 63.75 92 LEU A CA 1
ATOM 749 C C . LEU A 1 92 ? -9.529 -6.556 6.679 1.00 63.75 92 LEU A C 1
ATOM 751 O O . LEU A 1 92 ? -10.710 -6.838 6.869 1.00 63.75 92 LEU A O 1
ATO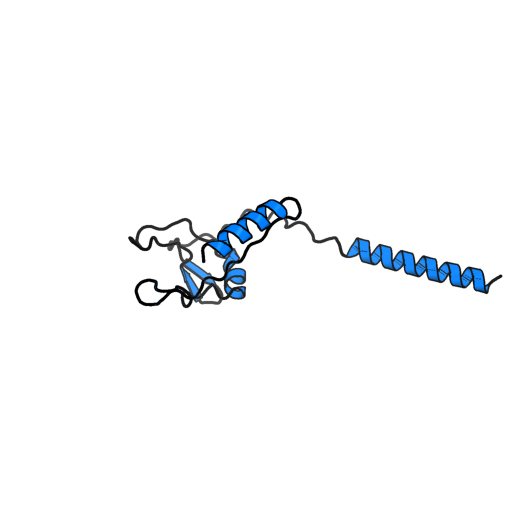M 755 N N . ILE A 1 93 ? -8.525 -7.301 7.146 1.00 63.44 93 ILE A N 1
ATOM 756 C CA . ILE A 1 93 ? -8.723 -8.460 8.021 1.00 63.44 93 ILE A CA 1
ATOM 757 C C . ILE A 1 93 ? -9.287 -7.966 9.356 1.00 63.44 93 ILE A C 1
ATOM 759 O O . ILE A 1 93 ? -8.645 -7.183 10.058 1.00 63.44 93 ILE A O 1
ATOM 763 N N . ASP A 1 94 ? -10.482 -8.433 9.712 1.00 67.38 94 ASP A N 1
ATOM 764 C CA . ASP A 1 94 ? -11.050 -8.202 11.035 1.00 67.38 94 ASP A CA 1
ATOM 765 C C . ASP A 1 94 ? -10.431 -9.177 12.044 1.00 67.38 94 ASP A C 1
ATOM 767 O O . ASP A 1 94 ? -10.819 -10.342 12.153 1.00 67.38 94 ASP A O 1
ATOM 771 N N . LEU A 1 95 ? -9.456 -8.667 12.798 1.00 68.50 95 LEU A N 1
ATOM 772 C CA . LEU A 1 95 ? -8.720 -9.408 13.824 1.00 68.50 95 LEU A CA 1
ATOM 773 C C . LEU A 1 95 ? -9.583 -9.821 15.026 1.00 68.50 95 LEU A C 1
ATOM 775 O O . LEU A 1 95 ? -9.098 -10.550 15.887 1.00 68.50 95 LEU A O 1
ATOM 779 N N . SER A 1 96 ? -10.824 -9.334 15.130 1.00 71.12 96 SER A N 1
ATOM 780 C CA . SER A 1 96 ? -11.722 -9.686 16.234 1.00 71.12 96 SER A CA 1
ATOM 781 C C . SER A 1 96 ? -12.524 -10.967 15.994 1.00 71.12 96 SER A C 1
ATOM 783 O O . SER A 1 96 ? -12.997 -11.561 16.961 1.00 71.12 96 SER A O 1
ATOM 785 N N . TYR A 1 97 ? -12.642 -11.421 14.740 1.00 62.34 97 TYR A N 1
ATOM 786 C CA . TYR A 1 97 ? -13.504 -12.553 14.375 1.00 62.34 97 TYR A CA 1
ATOM 787 C C . TYR A 1 97 ? -12.800 -13.705 13.655 1.00 62.34 97 TYR A C 1
ATOM 789 O O . TYR A 1 97 ? -13.399 -14.773 13.533 1.00 62.34 97 TYR A O 1
ATOM 797 N N . GLN A 1 98 ? -11.576 -13.525 13.155 1.00 65.75 98 GLN A N 1
ATOM 798 C CA . GLN A 1 98 ? -10.917 -14.531 12.318 1.00 65.75 98 GLN A CA 1
ATOM 799 C C . GLN A 1 98 ? -9.522 -14.876 12.829 1.00 65.75 98 GLN A C 1
ATOM 801 O O . GLN A 1 98 ? -8.744 -13.989 13.184 1.00 65.75 98 GLN A O 1
ATOM 806 N N . ASP A 1 99 ? -9.196 -16.171 12.802 1.00 73.19 99 ASP A N 1
ATOM 807 C CA . ASP A 1 99 ? -7.816 -16.621 12.927 1.00 73.19 99 ASP A CA 1
ATOM 808 C C . ASP A 1 99 ? -6.996 -16.004 11.792 1.00 73.19 99 ASP A C 1
ATOM 810 O O . ASP A 1 99 ? -7.351 -16.093 10.612 1.00 73.19 99 ASP A O 1
ATOM 814 N N . LEU A 1 100 ? -5.904 -15.339 12.165 1.00 70.81 100 LEU A N 1
ATOM 815 C CA . LEU A 1 100 ? -4.993 -14.720 11.216 1.00 70.81 100 LEU A CA 1
ATOM 816 C C . LEU A 1 100 ? -4.470 -15.779 10.233 1.00 70.81 100 LEU A C 1
ATOM 818 O O . LEU A 1 100 ? -3.995 -16.831 10.677 1.00 70.81 100 LEU A O 1
ATOM 822 N N . PRO A 1 101 ? -4.491 -15.516 8.912 1.00 73.44 101 PRO A N 1
ATOM 823 C CA . PRO A 1 101 ? -3.805 -16.391 7.978 1.00 73.44 101 PRO A CA 1
ATOM 824 C C . PRO A 1 101 ? -2.317 -16.433 8.336 1.00 73.44 101 PRO A C 1
ATOM 826 O O . PRO A 1 101 ? -1.764 -15.459 8.855 1.00 73.44 101 PRO A O 1
ATOM 829 N N . ILE A 1 102 ? -1.662 -17.556 8.033 1.00 77.12 102 ILE A N 1
ATOM 830 C CA . ILE A 1 102 ? -0.213 -17.682 8.219 1.00 77.12 102 ILE A CA 1
ATOM 831 C C . ILE A 1 102 ? 0.454 -16.526 7.454 1.00 77.12 102 ILE A C 1
ATOM 833 O O . ILE A 1 102 ? 0.272 -16.429 6.235 1.00 77.12 102 ILE A O 1
ATOM 837 N N . PRO A 1 103 ? 1.183 -15.624 8.136 1.00 72.31 103 PRO A N 1
ATOM 838 C CA . PRO A 1 103 ? 1.711 -14.434 7.494 1.00 72.31 103 PRO A CA 1
ATOM 839 C C . PRO A 1 103 ? 2.774 -14.819 6.465 1.00 72.31 103 PRO A C 1
ATOM 841 O O . PRO A 1 103 ? 3.701 -15.577 6.754 1.00 72.31 103 PRO A O 1
ATOM 844 N N . ALA A 1 104 ? 2.667 -14.259 5.261 1.00 78.56 104 ALA A N 1
ATOM 845 C CA . ALA A 1 104 ? 3.738 -14.341 4.283 1.00 78.56 104 ALA A CA 1
ATOM 846 C C . ALA A 1 104 ? 4.857 -13.365 4.680 1.00 78.56 104 ALA A C 1
ATOM 848 O O . ALA A 1 104 ? 4.665 -12.149 4.679 1.00 78.56 104 ALA A O 1
ATOM 849 N N . PHE A 1 105 ? 6.038 -13.890 5.007 1.00 77.00 105 PHE A N 1
ATOM 850 C CA . PHE A 1 105 ? 7.223 -13.068 5.239 1.00 77.00 105 PHE A CA 1
ATOM 851 C C . PHE A 1 105 ? 7.872 -12.710 3.903 1.00 77.00 105 PHE A C 1
ATOM 853 O O . PHE A 1 105 ? 8.594 -13.513 3.313 1.00 77.00 105 PHE A O 1
ATOM 860 N N . VAL A 1 106 ? 7.622 -11.490 3.428 1.00 80.25 106 VAL A N 1
ATOM 861 C CA . VAL A 1 106 ? 8.318 -10.920 2.269 1.00 80.25 106 VAL A CA 1
ATOM 862 C C . VAL A 1 106 ? 9.441 -10.024 2.779 1.00 80.25 106 VAL A C 1
ATOM 864 O O . VAL A 1 106 ? 9.209 -9.098 3.553 1.00 80.25 106 VAL A O 1
ATOM 867 N N . THR A 1 107 ? 10.671 -10.305 2.360 1.00 83.44 107 THR A N 1
ATOM 868 C CA . THR A 1 107 ? 11.848 -9.506 2.705 1.00 83.44 107 THR A CA 1
ATOM 869 C C . THR A 1 107 ? 12.663 -9.212 1.454 1.00 83.44 107 THR A C 1
ATOM 871 O O . THR A 1 107 ? 12.674 -10.000 0.509 1.00 83.44 107 THR A O 1
ATOM 874 N N . ALA A 1 108 ? 13.346 -8.074 1.455 1.00 87.19 108 ALA A N 1
ATOM 875 C CA . ALA A 1 108 ? 14.306 -7.692 0.438 1.00 87.19 108 ALA A CA 1
ATOM 876 C C . ALA A 1 108 ? 15.573 -7.199 1.139 1.00 87.19 108 ALA A C 1
ATOM 878 O O . ALA A 1 108 ? 15.502 -6.539 2.176 1.00 87.19 108 ALA A O 1
ATOM 879 N N . MET A 1 109 ? 16.728 -7.523 0.571 1.00 92.00 109 MET A N 1
ATOM 880 C CA . MET A 1 109 ? 18.031 -7.086 1.061 1.00 92.00 109 MET A CA 1
ATOM 881 C C . MET A 1 109 ? 18.893 -6.676 -0.127 1.00 92.00 109 MET A C 1
ATOM 883 O O . MET A 1 109 ? 18.823 -7.295 -1.190 1.00 92.00 109 MET A O 1
ATOM 887 N N . SER A 1 110 ? 19.677 -5.616 0.040 1.00 94.25 110 SER A N 1
ATOM 888 C CA . SER A 1 110 ? 20.674 -5.222 -0.949 1.00 94.25 110 SER A CA 1
ATOM 889 C C . SER A 1 110 ? 21.836 -6.216 -0.954 1.00 94.25 110 SER A C 1
ATOM 891 O O . SER A 1 110 ? 22.118 -6.864 0.054 1.00 94.25 110 SER A O 1
ATOM 893 N N . GLU A 1 111 ? 22.531 -6.331 -2.085 1.00 93.94 111 GLU A N 1
ATOM 894 C CA . GLU A 1 111 ? 23.616 -7.307 -2.262 1.00 93.94 111 GLU A CA 1
ATOM 895 C C . GLU A 1 111 ? 24.738 -7.130 -1.225 1.00 93.94 111 GLU A C 1
ATOM 897 O O . GLU A 1 111 ? 25.241 -8.103 -0.666 1.00 93.94 111 GLU A O 1
ATOM 902 N N . ASN A 1 112 ? 25.054 -5.880 -0.874 1.00 96.25 112 ASN A N 1
ATOM 903 C CA . ASN A 1 112 ? 26.048 -5.541 0.147 1.00 96.25 112 ASN A CA 1
ATOM 904 C C . ASN A 1 112 ? 25.613 -5.850 1.595 1.00 96.25 112 ASN A C 1
ATOM 906 O O . ASN A 1 112 ? 26.432 -5.708 2.496 1.00 96.25 112 ASN A O 1
ATOM 910 N N . HIS A 1 113 ? 24.359 -6.254 1.816 1.00 94.50 113 HIS A N 1
ATOM 911 C CA . HIS A 1 113 ? 23.815 -6.643 3.122 1.00 94.50 113 HIS A CA 1
ATOM 912 C C . HIS A 1 113 ? 23.181 -8.043 3.105 1.00 94.50 113 HIS A C 1
ATOM 914 O O . HIS A 1 113 ? 22.309 -8.369 3.917 1.00 94.50 113 HIS A O 1
ATOM 920 N N . PHE A 1 114 ? 23.597 -8.890 2.157 1.00 93.75 114 PHE A N 1
ATOM 921 C CA . PHE A 1 114 ? 23.031 -10.225 1.983 1.00 93.75 114 PHE A CA 1
ATOM 922 C C . PHE A 1 114 ? 23.201 -11.110 3.229 1.00 93.75 114 PHE A C 1
ATOM 924 O O . PHE A 1 114 ? 22.281 -11.831 3.612 1.00 93.75 114 PHE A O 1
ATOM 931 N N . TYR A 1 115 ? 24.357 -11.067 3.895 1.00 95.38 115 TYR A N 1
ATOM 932 C CA . TYR A 1 115 ? 24.634 -11.951 5.034 1.00 95.38 115 TYR A CA 1
ATOM 933 C C . TYR A 1 115 ? 23.903 -11.527 6.309 1.00 95.38 115 TYR A C 1
ATOM 935 O O . TYR A 1 115 ? 23.433 -12.376 7.073 1.00 95.38 115 TYR A O 1
ATOM 943 N N . GLU A 1 116 ? 23.765 -10.225 6.525 1.00 94.31 116 GLU A N 1
ATOM 944 C CA . GLU A 1 116 ? 22.972 -9.637 7.596 1.00 94.31 116 GLU A CA 1
ATOM 945 C C . GLU A 1 116 ? 21.500 -9.996 7.399 1.00 94.31 116 GLU A C 1
ATOM 947 O O . GLU A 1 116 ? 20.871 -10.550 8.304 1.00 94.31 116 GLU A O 1
ATOM 952 N N . GLY A 1 117 ? 20.978 -9.797 6.185 1.00 92.06 117 GLY A N 1
ATOM 953 C CA . GLY A 1 117 ? 19.617 -10.186 5.829 1.00 92.06 117 GLY A CA 1
ATOM 954 C C . GLY A 1 117 ? 19.377 -11.689 5.991 1.00 92.06 117 GLY A C 1
ATOM 955 O O . GLY A 1 117 ? 18.396 -12.096 6.612 1.00 92.06 117 GLY A O 1
ATOM 956 N N . LEU A 1 118 ? 20.303 -12.534 5.532 1.00 91.56 118 LEU A N 1
ATOM 957 C CA . LEU A 1 118 ? 20.213 -13.987 5.692 1.00 91.56 118 LEU A CA 1
ATOM 958 C C . LEU A 1 118 ? 20.212 -14.414 7.167 1.00 91.56 118 LEU A C 1
ATOM 960 O O . LEU A 1 118 ? 19.500 -15.344 7.549 1.00 91.56 118 LEU A O 1
ATOM 964 N N . THR A 1 119 ? 20.993 -13.739 8.009 1.00 92.44 119 THR A N 1
ATOM 965 C CA . THR A 1 119 ? 21.025 -13.994 9.456 1.00 92.44 119 THR A CA 1
ATOM 966 C C . THR A 1 119 ? 19.686 -13.652 10.103 1.00 92.44 119 THR A C 1
ATOM 968 O O . THR A 1 119 ? 19.165 -14.451 10.885 1.00 92.44 119 THR A O 1
ATOM 971 N N . LEU A 1 120 ? 19.087 -12.521 9.724 1.00 87.94 120 LEU A N 1
ATOM 972 C CA . LEU A 1 120 ? 17.766 -12.110 10.199 1.00 87.94 120 LEU A CA 1
ATOM 973 C C . LEU A 1 120 ? 16.677 -13.103 9.781 1.00 87.94 120 LEU A C 1
ATOM 975 O O . LEU A 1 120 ? 15.882 -13.517 10.624 1.00 87.94 120 LEU A O 1
ATOM 979 N N . VAL A 1 121 ? 16.684 -13.559 8.524 1.00 89.12 121 VAL A N 1
ATOM 980 C CA . VAL A 1 121 ? 15.728 -14.567 8.033 1.00 89.12 121 VAL A CA 1
ATOM 981 C C . VAL A 1 121 ? 15.864 -15.874 8.810 1.00 89.12 121 VAL A C 1
ATOM 983 O O . VAL A 1 121 ? 14.864 -16.417 9.272 1.00 89.12 121 VAL A O 1
ATOM 986 N N . ARG A 1 122 ? 17.090 -16.369 9.024 1.00 87.88 122 ARG A N 1
ATOM 987 C CA . ARG A 1 122 ? 17.318 -17.594 9.813 1.00 87.88 122 ARG A CA 1
ATOM 988 C C . ARG A 1 122 ? 16.806 -17.473 11.244 1.00 87.88 122 ARG A C 1
ATOM 990 O O . ARG A 1 122 ? 16.305 -18.454 11.787 1.00 87.88 122 ARG A O 1
ATOM 997 N N . TYR A 1 123 ? 16.960 -16.307 11.864 1.00 85.75 123 TYR A N 1
ATOM 998 C CA . TYR A 1 123 ? 16.475 -16.079 13.221 1.00 85.75 123 TYR A CA 1
ATOM 999 C C . TYR A 1 123 ? 14.946 -16.006 13.267 1.00 85.75 123 TYR A C 1
ATOM 1001 O O . TYR A 1 123 ? 14.332 -16.654 14.112 1.00 85.75 123 TYR A O 1
ATOM 1009 N N . ALA A 1 124 ? 14.334 -15.277 12.330 1.00 80.38 124 ALA A N 1
ATOM 1010 C CA . ALA A 1 124 ? 12.884 -15.162 12.217 1.00 80.38 124 ALA A CA 1
ATOM 1011 C C . ALA A 1 124 ? 12.230 -16.532 11.985 1.00 80.38 124 ALA A C 1
ATOM 1013 O O . ALA A 1 124 ? 11.343 -16.915 12.738 1.00 80.38 124 ALA A O 1
ATOM 1014 N N . MET A 1 125 ? 12.737 -17.314 11.029 1.00 76.00 125 MET A N 1
ATOM 1015 C CA . MET A 1 125 ? 12.187 -18.627 10.659 1.00 76.00 125 MET A CA 1
ATOM 1016 C C . MET A 1 125 ? 12.387 -19.718 11.719 1.00 76.00 125 MET A C 1
ATOM 1018 O O . MET A 1 125 ? 11.749 -20.754 11.637 1.00 76.00 125 MET A O 1
ATOM 1022 N N . ARG A 1 126 ? 13.278 -19.527 12.701 1.00 75.19 126 ARG A N 1
ATOM 1023 C CA . ARG A 1 126 ? 13.430 -20.460 13.835 1.00 75.19 126 ARG A CA 1
ATOM 1024 C C . ARG A 1 126 ? 12.394 -20.254 14.936 1.00 75.19 126 ARG A C 1
ATOM 1026 O O . ARG A 1 126 ? 12.292 -21.097 15.821 1.00 75.19 126 ARG A O 1
ATOM 1033 N N . LYS A 1 127 ? 11.738 -19.094 14.957 1.00 58.56 127 LYS A N 1
ATOM 1034 C CA . LYS A 1 127 ? 10.829 -18.688 16.034 1.00 58.56 127 LYS A CA 1
ATOM 1035 C C . LYS A 1 127 ? 9.356 -18.974 15.713 1.00 58.56 127 LYS A C 1
ATOM 1037 O O . LYS A 1 127 ? 8.526 -18.857 16.612 1.00 58.56 127 LYS A O 1
ATOM 1042 N N . PHE A 1 128 ? 9.067 -19.353 14.473 1.00 53.47 128 PHE A N 1
ATOM 1043 C CA . PHE A 1 128 ? 7.781 -19.867 14.005 1.00 53.47 128 PHE A CA 1
ATOM 1044 C C . PHE A 1 128 ? 7.901 -21.370 13.754 1.00 53.47 128 PHE A C 1
ATOM 1046 O O . PHE A 1 128 ? 6.867 -22.056 13.890 1.00 53.47 128 PHE A O 1
#